Protein AF-A0A820AG54-F1 (afdb_monomer_lite)

Secondary structure (DSSP, 8-state):
---HHHHHHHHHHHHHHTTSS-TT------STT-EEEEETTEEEEEEEEE-SSHHHHHHHHHHSTT-SEEEEETTTTEEEEE-

InterPro domains:
  IPR003609 PAN/Apple domain [PF00024] (48-83)
  IPR003609 PAN/Apple domain [PS50948] (38-83)

Organism: NCBI:txid433720

Foldseek 3Di:
DPDPVVVVVVVVVVVVVVVVPPVPPPPVDDDPQWDWDDDPHDIWTKHKDADQDDVRLVVVLVVDPQFPDWDADNVRSIIIGTD

Sequence (83 aa):
MASAKVCLWLLFMIITQSIAQDIRSMEMTLMTDYRFQCANTTCLPFISIITSDIRSCQVACLAESQCIAATFHRSTSDCELFD

pLDDT: mean 74.99, std 20.75, range [39.66, 97.19]

Radius of gyration: 22.28 Å; chains: 1; bounding box: 22×74×30 Å

Structure (mmCIF, N/CA/C/O backbone):
data_AF-A0A820AG54-F1
#
_entry.id   AF-A0A820AG54-F1
#
loop_
_atom_site.group_PDB
_atom_site.id
_atom_site.type_symbol
_atom_site.label_atom_id
_atom_site.label_alt_id
_atom_site.label_comp_id
_atom_site.label_asym_id
_atom_site.label_entity_id
_atom_site.label_seq_id
_atom_site.pdbx_PDB_ins_code
_atom_site.Cartn_x
_atom_site.Cartn_y
_atom_site.Cartn_z
_atom_site.occupancy
_atom_site.B_iso_or_equiv
_atom_site.auth_seq_id
_atom_site.auth_comp_id
_atom_site.auth_asym_id
_atom_site.auth_atom_id
_atom_site.pdbx_PDB_model_num
ATOM 1 N N . MET A 1 1 ? -5.844 61.074 9.990 1.00 44.88 1 MET A N 1
ATOM 2 C CA . MET A 1 1 ? -4.740 60.604 10.857 1.00 44.88 1 MET A CA 1
ATOM 3 C C . MET A 1 1 ? -5.124 59.241 11.421 1.00 44.88 1 MET A C 1
ATOM 5 O O . MET A 1 1 ? -5.765 59.170 12.459 1.00 44.88 1 MET A O 1
ATOM 9 N N . ALA A 1 2 ? -4.838 58.164 10.682 1.00 42.53 2 ALA A N 1
ATOM 10 C CA . ALA A 1 2 ? -5.070 56.797 11.146 1.00 42.53 2 ALA A CA 1
ATOM 11 C C . ALA A 1 2 ? -3.902 56.399 12.057 1.00 42.53 2 ALA A C 1
ATOM 13 O O . ALA A 1 2 ? -2.741 56.450 11.660 1.00 42.53 2 ALA A O 1
ATOM 14 N N . SER A 1 3 ? -4.224 56.124 13.317 1.00 48.56 3 SER A N 1
ATOM 15 C CA . SER A 1 3 ? -3.264 55.912 14.396 1.00 48.56 3 SER A CA 1
ATOM 16 C C . SER A 1 3 ? -2.488 54.610 14.182 1.00 48.56 3 SER A C 1
ATOM 18 O O . SER A 1 3 ? -3.088 53.538 14.129 1.00 48.56 3 SER A O 1
ATOM 20 N N . ALA A 1 4 ? -1.154 54.698 14.113 1.00 53.78 4 ALA A N 1
ATOM 21 C CA . ALA A 1 4 ? -0.221 53.572 13.952 1.00 53.78 4 ALA A CA 1
ATOM 22 C C . ALA A 1 4 ? -0.426 52.434 14.976 1.00 53.78 4 ALA A C 1
ATOM 24 O O . ALA A 1 4 ? -0.032 51.294 14.738 1.00 53.78 4 ALA A O 1
ATOM 25 N N . LYS A 1 5 ? -1.106 52.723 16.094 1.00 53.75 5 LYS A N 1
ATOM 26 C CA . LYS A 1 5 ? -1.529 51.730 17.085 1.00 53.75 5 LYS A CA 1
ATOM 27 C C . LYS A 1 5 ? -2.479 50.677 16.507 1.00 53.75 5 LYS A C 1
ATOM 29 O O . LYS A 1 5 ? -2.334 49.514 16.853 1.00 53.75 5 LYS A O 1
ATOM 34 N N . VAL A 1 6 ? -3.403 51.039 15.614 1.00 54.97 6 VAL A N 1
ATOM 35 C CA . VAL A 1 6 ? -4.415 50.101 15.084 1.00 54.97 6 VAL A CA 1
ATOM 36 C C . VAL A 1 6 ? -3.780 49.041 14.172 1.00 54.97 6 VAL A C 1
ATOM 38 O O . VAL A 1 6 ? -4.152 47.873 14.243 1.00 54.97 6 VAL A O 1
ATOM 41 N N . CYS A 1 7 ? -2.757 49.407 13.391 1.00 52.59 7 CYS A N 1
ATOM 42 C CA . CYS A 1 7 ? -2.018 48.450 12.559 1.00 52.59 7 CYS A CA 1
ATOM 43 C C . CYS A 1 7 ? -1.190 47.452 13.381 1.00 52.59 7 CYS A C 1
ATOM 45 O O . CYS A 1 7 ? -1.070 46.294 12.990 1.00 52.59 7 CYS A O 1
ATOM 47 N N . LEU A 1 8 ? -0.641 47.872 14.526 1.00 55.06 8 LEU A N 1
ATOM 48 C CA . LEU A 1 8 ? 0.167 46.988 15.370 1.00 55.06 8 LEU A CA 1
ATOM 49 C C . LEU A 1 8 ? -0.686 45.897 16.042 1.00 55.06 8 LEU A C 1
ATOM 51 O O . LEU A 1 8 ? -0.246 44.757 16.163 1.00 55.06 8 LEU A O 1
ATOM 55 N N . TRP A 1 9 ? -1.927 46.227 16.419 1.00 56.56 9 TRP A N 1
ATOM 56 C CA . TRP A 1 9 ? -2.884 45.264 16.978 1.00 56.56 9 TRP A CA 1
ATOM 57 C C . TRP A 1 9 ? -3.330 44.212 15.957 1.00 56.56 9 TRP A C 1
ATOM 59 O O . TRP A 1 9 ? -3.446 43.038 16.303 1.00 56.56 9 TRP A O 1
ATOM 69 N N . LEU A 1 10 ? -3.523 44.607 14.694 1.00 54.78 10 LEU A N 1
ATOM 70 C CA . LEU A 1 10 ? -3.862 43.671 13.617 1.00 54.78 10 LEU A CA 1
ATOM 71 C C . LEU A 1 10 ? -2.714 42.695 13.329 1.00 54.78 10 LEU A C 1
ATOM 73 O O . LEU A 1 10 ? -2.961 41.506 13.160 1.00 54.78 10 LEU A O 1
ATOM 77 N N . LEU A 1 11 ? -1.460 43.160 13.361 1.00 55.59 11 LEU A N 1
ATOM 78 C CA . LEU A 1 11 ? -0.290 42.283 13.233 1.00 55.59 11 LEU A CA 1
ATOM 79 C C . LEU A 1 11 ? -0.188 41.282 14.393 1.00 55.59 11 LEU A C 1
ATOM 81 O O . LEU A 1 11 ? 0.094 40.111 14.157 1.00 55.59 11 LEU A O 1
ATOM 85 N N . PHE A 1 12 ? -0.484 41.699 15.627 1.00 56.12 12 PHE A N 1
ATOM 86 C CA . PHE A 1 12 ? -0.462 40.794 16.783 1.00 56.12 12 PHE A CA 1
ATOM 87 C C . PHE A 1 12 ? -1.545 39.705 16.706 1.00 56.12 12 PHE A C 1
ATOM 89 O O . PHE A 1 12 ? -1.294 38.568 17.098 1.00 56.12 12 PHE A O 1
ATOM 96 N N . MET A 1 13 ? -2.723 40.017 16.148 1.00 56.34 13 MET A N 1
ATOM 97 C CA . MET A 1 13 ? -3.776 39.018 15.917 1.00 56.34 13 MET A CA 1
ATOM 98 C C . MET A 1 13 ? -3.465 38.040 14.777 1.00 56.34 13 MET A C 1
ATOM 100 O O . MET A 1 13 ? -3.950 36.913 14.808 1.00 56.34 13 MET A O 1
ATOM 104 N N . ILE A 1 14 ? -2.659 38.431 13.785 1.00 54.56 14 ILE A N 1
ATOM 105 C CA . ILE A 1 14 ? -2.245 37.520 12.705 1.00 54.56 14 ILE A CA 1
ATOM 106 C C . ILE A 1 14 ? -1.214 36.501 13.220 1.00 54.56 14 ILE A C 1
ATOM 108 O O . ILE A 1 14 ? -1.245 35.345 12.813 1.00 54.56 14 ILE A O 1
ATOM 112 N N . ILE A 1 15 ? -0.345 36.885 14.164 1.00 53.88 15 ILE A N 1
ATOM 113 C CA . ILE A 1 15 ? 0.700 35.989 14.695 1.00 53.88 15 ILE A CA 1
ATOM 114 C C . ILE A 1 15 ? 0.119 34.918 15.638 1.00 53.88 15 ILE A C 1
ATOM 116 O O . ILE A 1 15 ? 0.646 33.809 15.702 1.00 53.88 15 ILE A O 1
ATOM 120 N N . THR A 1 16 ? -0.979 35.196 16.351 1.00 51.69 16 THR A N 1
ATOM 121 C CA . THR A 1 16 ? -1.587 34.212 17.269 1.00 51.69 16 THR A CA 1
ATOM 122 C C . THR A 1 16 ? -2.401 33.129 16.564 1.00 51.69 16 THR A C 1
ATOM 124 O O . THR A 1 16 ? -2.567 32.044 17.120 1.00 51.69 16 THR A O 1
ATOM 127 N N . GLN A 1 17 ? -2.878 33.367 15.338 1.00 50.88 17 GLN A N 1
ATOM 128 C CA . GLN A 1 17 ? -3.617 32.353 14.572 1.00 50.88 17 GLN A CA 1
ATOM 129 C C . GLN A 1 17 ? -2.706 31.258 13.995 1.00 50.88 17 GLN A C 1
ATOM 131 O O . GLN A 1 17 ? -3.178 30.155 13.725 1.00 50.88 17 GLN A O 1
ATOM 136 N N . SER A 1 18 ? -1.399 31.511 13.888 1.00 48.50 18 SER A N 1
ATOM 137 C CA . SER A 1 18 ? -0.415 30.553 13.367 1.00 48.50 18 SER A CA 1
ATOM 138 C C . SER A 1 18 ? -0.216 29.315 14.249 1.00 48.50 18 SER A C 1
ATOM 140 O O . SER A 1 18 ? 0.352 28.332 13.792 1.00 48.50 18 SER A O 1
ATOM 142 N N . ILE A 1 19 ? -0.671 29.340 15.507 1.00 52.81 19 ILE A N 1
ATOM 143 C CA . ILE A 1 19 ? -0.489 28.228 16.459 1.00 52.81 19 ILE A CA 1
ATOM 144 C C . ILE A 1 19 ? -1.713 27.288 16.470 1.00 52.81 19 ILE A C 1
ATOM 146 O O . ILE A 1 19 ? -1.667 26.211 17.055 1.00 52.81 19 ILE A O 1
ATOM 150 N N . ALA A 1 20 ? -2.821 27.664 15.818 1.00 47.38 20 ALA A N 1
ATOM 151 C CA . ALA A 1 20 ? -4.083 26.922 15.896 1.00 47.38 20 ALA A CA 1
ATOM 152 C C . ALA A 1 20 ? -4.339 25.956 14.724 1.00 47.38 20 ALA A C 1
ATOM 154 O O . ALA A 1 20 ? -5.333 25.231 14.756 1.00 47.38 20 ALA A O 1
ATOM 155 N N . GLN A 1 21 ? -3.492 25.928 13.688 1.00 43.22 21 GLN A N 1
ATOM 156 C CA . GLN A 1 21 ? -3.741 25.110 12.489 1.00 43.22 21 GLN A CA 1
ATOM 157 C C . GLN A 1 21 ? -2.775 23.942 12.269 1.00 43.22 21 GLN A C 1
ATOM 159 O O . GLN A 1 21 ? -2.954 23.207 11.302 1.00 43.22 21 GLN A O 1
ATOM 164 N N . ASP A 1 22 ? -1.847 23.682 13.193 1.00 39.66 22 ASP A N 1
ATOM 165 C CA . ASP A 1 22 ? -0.870 22.591 13.049 1.00 39.66 22 ASP A CA 1
ATOM 166 C C . ASP A 1 22 ? -1.157 21.367 13.944 1.00 39.66 22 ASP A C 1
ATOM 168 O O . ASP A 1 22 ? -0.287 20.556 14.225 1.00 39.66 22 ASP A O 1
ATOM 172 N N . ILE A 1 23 ? -2.409 21.165 14.378 1.00 48.00 23 ILE A N 1
ATOM 173 C CA . ILE A 1 23 ? -2.834 19.921 15.061 1.00 48.00 23 ILE A CA 1
ATOM 174 C C . ILE A 1 23 ? -3.392 18.914 14.038 1.00 48.00 23 ILE A C 1
ATOM 176 O O . ILE A 1 23 ? -4.447 18.311 14.225 1.00 48.00 23 ILE A O 1
ATOM 180 N N . ARG A 1 24 ? -2.702 18.754 12.903 1.00 46.34 24 ARG A N 1
ATOM 181 C CA . ARG A 1 24 ? -2.855 17.576 12.025 1.00 46.34 24 ARG A CA 1
ATOM 182 C C . ARG A 1 24 ? -1.597 16.714 11.970 1.00 46.34 24 ARG A C 1
ATOM 184 O O . ARG A 1 24 ? -1.585 15.730 11.243 1.00 46.34 24 ARG A O 1
ATOM 191 N N . SER A 1 25 ? -0.584 17.037 12.770 1.00 43.94 25 SER A N 1
ATOM 192 C CA . SER A 1 25 ? 0.539 16.143 13.031 1.00 43.94 25 SER A CA 1
ATOM 193 C C . SER A 1 25 ? 0.320 15.445 14.373 1.00 43.94 25 SER A C 1
ATOM 195 O O . SER A 1 25 ? 0.975 15.733 15.370 1.00 43.94 25 SER A O 1
ATOM 197 N N . MET A 1 26 ? -0.670 14.547 14.433 1.00 45.56 26 MET A N 1
ATOM 198 C CA . MET A 1 26 ? -0.652 13.506 15.463 1.00 45.56 26 MET A CA 1
ATOM 199 C C . MET A 1 26 ? 0.391 12.477 15.025 1.00 45.56 26 MET A C 1
ATOM 201 O O . MET A 1 26 ? 0.070 11.432 14.466 1.00 45.56 26 MET A O 1
ATOM 205 N N . GLU A 1 27 ? 1.660 12.809 15.257 1.00 46.19 27 GLU A N 1
ATOM 206 C CA . GLU A 1 27 ? 2.727 11.821 15.363 1.00 46.19 27 GLU A CA 1
ATOM 207 C C . GLU A 1 27 ? 2.408 10.972 16.600 1.00 46.19 27 GLU A C 1
ATOM 209 O O . GLU A 1 27 ? 2.780 11.287 17.730 1.00 46.19 27 GLU A O 1
ATOM 214 N N . MET A 1 28 ? 1.612 9.921 16.406 1.00 45.44 28 MET A N 1
ATOM 215 C CA . MET A 1 28 ? 1.392 8.915 17.433 1.00 45.44 28 MET A CA 1
ATOM 216 C C . MET A 1 28 ? 2.575 7.951 17.364 1.00 45.44 28 MET A C 1
ATOM 218 O O . MET A 1 28 ? 2.561 6.940 16.665 1.00 45.44 28 MET A O 1
ATOM 222 N N . THR A 1 29 ? 3.663 8.328 18.032 1.00 47.69 29 THR A N 1
ATOM 223 C CA . THR A 1 29 ? 4.842 7.481 18.169 1.00 47.69 29 THR A CA 1
ATOM 224 C C . THR A 1 29 ? 4.483 6.262 19.022 1.00 47.69 29 THR A C 1
ATOM 226 O O . THR A 1 29 ? 4.134 6.417 20.191 1.00 47.69 29 THR A O 1
ATOM 229 N N . LEU A 1 30 ? 4.622 5.072 18.421 1.00 50.75 30 LEU A N 1
ATOM 230 C CA . LEU A 1 30 ? 5.095 3.799 19.000 1.00 50.75 30 LEU A CA 1
ATOM 231 C C . LEU A 1 30 ? 4.169 2.591 18.738 1.00 50.75 30 LEU A C 1
ATOM 233 O O . LEU A 1 30 ? 3.348 2.234 19.573 1.00 50.75 30 LEU A O 1
ATOM 237 N N . MET A 1 31 ? 4.402 1.906 17.613 1.00 45.06 31 MET A N 1
ATOM 238 C CA . MET A 1 31 ? 4.670 0.455 17.534 1.00 45.06 31 MET A CA 1
ATOM 239 C C . MET A 1 31 ? 5.116 0.127 16.094 1.00 45.06 31 MET A C 1
ATOM 241 O O . MET A 1 31 ? 4.312 -0.203 15.239 1.00 45.06 31 MET A O 1
ATOM 245 N N . THR A 1 32 ? 6.414 0.336 15.838 1.00 55.03 32 THR A N 1
ATOM 246 C CA . THR A 1 32 ? 7.241 -0.216 14.740 1.00 55.03 32 THR A CA 1
ATOM 247 C C . THR A 1 32 ? 6.591 -0.384 13.349 1.00 55.03 32 THR A C 1
ATOM 249 O O . THR A 1 32 ? 5.860 -1.335 13.108 1.00 55.03 32 THR A O 1
ATOM 252 N N . ASP A 1 33 ? 6.979 0.498 12.421 1.00 62.66 33 ASP A N 1
ATOM 253 C CA . ASP A 1 33 ? 6.821 0.433 10.949 1.00 62.66 33 ASP A CA 1
ATOM 254 C C . ASP A 1 33 ? 5.430 0.650 10.322 1.00 62.66 33 ASP A C 1
ATOM 256 O O . ASP A 1 33 ? 5.339 0.898 9.121 1.00 62.66 33 ASP A O 1
ATOM 260 N N . TYR A 1 34 ? 4.347 0.665 11.099 1.00 65.38 34 TYR A N 1
ATOM 261 C CA . TYR A 1 34 ? 3.022 0.958 10.539 1.00 65.38 34 TY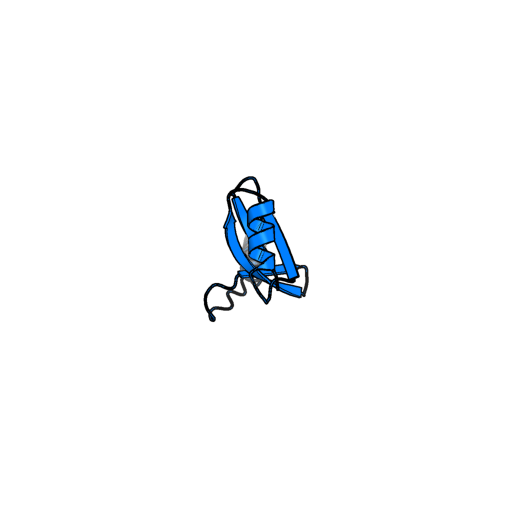R A CA 1
ATOM 262 C C . TYR A 1 34 ? 2.855 2.448 10.213 1.00 65.38 34 TYR A C 1
ATOM 264 O O . TYR A 1 34 ? 2.932 3.316 11.091 1.00 65.38 34 TYR A O 1
ATOM 272 N N . ARG A 1 35 ? 2.608 2.747 8.933 1.00 81.88 35 ARG A N 1
ATOM 273 C CA . ARG A 1 35 ? 2.200 4.073 8.448 1.00 81.88 35 ARG A CA 1
ATOM 274 C C . ARG A 1 35 ? 0.675 4.121 8.392 1.00 81.88 35 ARG A C 1
ATOM 276 O O . ARG A 1 35 ? 0.025 3.087 8.349 1.00 81.88 35 ARG A O 1
ATOM 283 N N . PHE A 1 36 ? 0.083 5.311 8.408 1.00 83.25 36 PHE A N 1
ATOM 284 C CA . PHE A 1 36 ? -1.374 5.459 8.380 1.00 83.25 36 PHE A CA 1
ATOM 285 C C . PHE A 1 36 ? -1.797 6.401 7.264 1.00 83.25 36 PHE A C 1
ATOM 287 O O . PHE A 1 36 ? -1.237 7.492 7.125 1.00 83.25 36 PHE A O 1
ATOM 294 N N . GLN A 1 37 ? -2.803 5.998 6.492 1.00 82.00 37 GLN A N 1
ATOM 295 C CA . GLN A 1 37 ? -3.453 6.867 5.520 1.00 82.00 37 GLN A CA 1
ATOM 296 C C . GLN A 1 37 ? -4.840 7.239 6.035 1.00 82.00 37 GLN A C 1
ATOM 298 O O . GLN A 1 37 ? -5.707 6.386 6.222 1.00 82.00 37 GLN A O 1
ATOM 303 N N . CYS A 1 38 ? -5.042 8.531 6.284 1.00 83.50 38 CYS A N 1
ATOM 304 C CA . CYS A 1 38 ? -6.272 9.044 6.872 1.00 83.50 38 CYS A CA 1
ATOM 305 C C . CYS A 1 38 ? -7.148 9.750 5.835 1.00 83.50 38 CYS A C 1
ATOM 307 O O . CYS A 1 38 ? -6.700 10.669 5.148 1.00 83.50 38 CYS A O 1
ATOM 309 N N . ALA A 1 39 ? -8.423 9.369 5.780 1.00 83.00 39 ALA A N 1
ATOM 310 C CA . ALA A 1 39 ? -9.474 10.069 5.053 1.00 83.00 39 ALA A CA 1
ATOM 311 C C . ALA A 1 39 ? -10.557 10.519 6.047 1.00 83.00 39 ALA A C 1
ATOM 313 O O . ALA A 1 39 ? -11.265 9.704 6.641 1.00 83.00 39 ALA A O 1
ATOM 314 N N . ASN A 1 40 ? -10.688 11.837 6.228 1.00 84.06 40 ASN A N 1
ATOM 315 C CA . ASN A 1 40 ? -11.561 12.479 7.216 1.00 84.06 40 ASN A CA 1
ATOM 316 C C . ASN A 1 40 ? -11.295 12.005 8.657 1.00 84.06 40 ASN A C 1
ATOM 318 O O . ASN A 1 40 ? -10.399 12.528 9.312 1.00 84.06 40 ASN A O 1
ATOM 322 N N . THR A 1 41 ? -12.087 11.050 9.149 1.00 82.62 41 THR A N 1
ATOM 323 C CA . THR A 1 41 ? -12.040 10.513 10.521 1.00 82.62 41 THR A CA 1
ATOM 324 C C . THR A 1 41 ? -11.561 9.064 10.581 1.00 82.62 41 THR A C 1
ATOM 326 O O . THR A 1 41 ? -11.490 8.498 11.668 1.00 82.62 41 THR A O 1
ATOM 329 N N . THR A 1 42 ? -11.268 8.448 9.435 1.00 80.69 42 THR A N 1
ATOM 330 C CA . THR A 1 42 ? -10.835 7.051 9.344 1.00 80.69 42 THR A CA 1
ATOM 331 C C . THR A 1 42 ? -9.376 7.014 8.921 1.00 80.69 42 THR A C 1
ATOM 333 O O . THR A 1 42 ? -9.020 7.629 7.920 1.00 80.69 42 THR A O 1
ATOM 336 N N . CYS A 1 43 ? -8.545 6.295 9.670 1.00 83.50 43 CYS A N 1
ATOM 337 C CA . CYS A 1 43 ? -7.143 6.059 9.349 1.00 83.50 43 CYS A CA 1
ATOM 338 C C . CYS A 1 43 ? -6.932 4.564 9.159 1.00 83.50 43 CYS A C 1
ATOM 340 O O . CYS A 1 43 ? -7.238 3.791 10.064 1.00 83.50 43 CYS A O 1
ATOM 342 N N . LEU A 1 44 ? -6.433 4.181 7.988 1.00 83.94 44 LEU A N 1
ATOM 343 C CA . LEU A 1 44 ? -6.103 2.798 7.673 1.00 83.94 44 LEU A CA 1
ATOM 344 C C . LEU A 1 44 ? -4.594 2.600 7.843 1.00 83.94 44 LEU A C 1
ATOM 346 O O . LEU A 1 44 ? -3.827 3.414 7.309 1.00 83.94 44 LEU A O 1
ATOM 350 N N . PRO A 1 45 ? -4.161 1.587 8.609 1.00 88.94 45 PRO A N 1
ATOM 351 C CA . PRO A 1 45 ? -2.758 1.222 8.676 1.00 88.94 45 PRO A CA 1
ATOM 352 C C . PRO A 1 45 ? -2.298 0.684 7.321 1.00 88.94 45 PRO A C 1
ATOM 354 O O . PRO A 1 45 ? -3.043 0.016 6.604 1.00 88.94 45 PRO A O 1
ATOM 357 N N . PHE A 1 46 ? -1.053 0.979 6.973 1.00 90.62 46 PHE A N 1
ATOM 358 C CA . PHE A 1 46 ? -0.407 0.425 5.802 1.00 90.62 46 PHE A CA 1
ATOM 359 C C . PHE A 1 46 ? 1.088 0.215 6.018 1.00 90.62 46 PHE A C 1
ATOM 361 O O . PHE A 1 46 ? 1.740 0.915 6.801 1.00 90.62 46 PHE A O 1
ATOM 368 N N . ILE A 1 47 ? 1.631 -0.737 5.269 1.00 91.06 47 ILE A N 1
ATOM 369 C CA . ILE A 1 47 ? 3.066 -0.999 5.155 1.00 91.06 47 ILE A CA 1
ATOM 370 C C . ILE A 1 47 ? 3.499 -0.604 3.746 1.00 91.06 47 ILE A C 1
ATOM 372 O O . ILE A 1 47 ? 2.785 -0.854 2.778 1.00 91.06 47 ILE A O 1
ATOM 376 N N . SER A 1 48 ? 4.667 0.022 3.617 1.00 92.06 48 SER A N 1
ATOM 377 C CA . SER A 1 48 ? 5.222 0.425 2.323 1.00 92.06 48 SER A CA 1
ATOM 378 C C . SER A 1 48 ? 6.423 -0.444 1.980 1.00 92.06 48 SER A C 1
ATOM 380 O O . SER A 1 48 ? 7.403 -0.464 2.721 1.00 92.06 48 SER A O 1
ATOM 382 N N . ILE A 1 49 ? 6.379 -1.116 0.833 1.00 93.38 49 ILE A N 1
ATOM 383 C CA . ILE A 1 49 ? 7.493 -1.910 0.302 1.00 93.38 49 ILE A CA 1
ATOM 384 C C . ILE A 1 49 ? 7.866 -1.439 -1.105 1.00 93.38 49 ILE A C 1
ATOM 386 O O . ILE A 1 49 ? 7.048 -0.860 -1.816 1.00 93.38 49 ILE A O 1
ATOM 390 N N . ILE A 1 50 ? 9.093 -1.725 -1.538 1.00 95.81 50 ILE A N 1
ATOM 391 C CA . ILE A 1 50 ? 9.529 -1.445 -2.910 1.00 95.81 50 ILE A CA 1
ATOM 392 C C . ILE A 1 50 ? 9.297 -2.680 -3.776 1.00 95.81 50 ILE A C 1
ATOM 394 O O . ILE A 1 50 ? 9.787 -3.767 -3.466 1.00 95.81 50 ILE A O 1
ATOM 398 N N . THR A 1 51 ? 8.582 -2.511 -4.886 1.00 95.88 51 THR A N 1
ATOM 399 C CA . THR A 1 51 ? 8.332 -3.584 -5.862 1.00 95.88 51 THR A CA 1
ATOM 400 C C . THR A 1 51 ? 8.524 -3.072 -7.281 1.00 95.88 51 THR A C 1
ATOM 402 O O . THR A 1 51 ? 8.238 -1.920 -7.581 1.00 95.88 51 THR A O 1
ATOM 405 N N . SER A 1 52 ? 9.009 -3.919 -8.187 1.00 94.38 52 SER A N 1
ATOM 406 C CA . SER A 1 52 ? 9.305 -3.515 -9.570 1.00 94.38 52 SER A CA 1
ATOM 407 C C . SER A 1 52 ? 8.066 -3.187 -10.404 1.00 94.38 52 SER A C 1
ATOM 409 O O . SER A 1 52 ? 8.158 -2.482 -11.408 1.00 94.38 52 SER A O 1
ATOM 411 N N . ASP A 1 53 ? 6.915 -3.749 -10.042 1.00 94.69 53 ASP A N 1
ATOM 412 C CA . ASP A 1 53 ? 5.710 -3.719 -10.855 1.00 94.69 53 ASP A CA 1
ATOM 413 C C . ASP A 1 53 ? 4.458 -4.066 -10.038 1.00 94.69 53 ASP A C 1
ATOM 415 O O . ASP A 1 53 ? 4.512 -4.634 -8.945 1.00 94.69 53 ASP A O 1
ATOM 419 N N . ILE A 1 54 ? 3.300 -3.777 -10.633 1.00 95.38 54 ILE A N 1
ATOM 420 C CA . ILE A 1 54 ? 1.994 -3.975 -10.002 1.00 95.38 54 ILE A CA 1
ATOM 421 C C . ILE A 1 54 ? 1.700 -5.440 -9.653 1.00 95.38 54 ILE A C 1
ATOM 423 O O . ILE A 1 54 ? 1.025 -5.693 -8.658 1.00 95.38 54 ILE A O 1
ATOM 427 N N . ARG A 1 55 ? 2.194 -6.412 -10.434 1.00 97.19 55 ARG A N 1
ATOM 428 C CA . ARG A 1 55 ? 1.948 -7.832 -10.148 1.00 97.19 55 ARG A CA 1
ATOM 429 C C . ARG A 1 55 ? 2.741 -8.252 -8.916 1.00 97.19 55 ARG A C 1
ATOM 431 O O . ARG A 1 55 ? 2.188 -8.932 -8.059 1.00 97.19 55 ARG A O 1
ATOM 438 N N . SER A 1 56 ? 3.992 -7.816 -8.805 1.00 96.62 56 SER A N 1
ATOM 439 C CA . SER A 1 56 ? 4.816 -8.056 -7.616 1.00 96.62 56 SER A CA 1
ATOM 440 C C . SER A 1 56 ? 4.183 -7.454 -6.352 1.00 96.62 56 SER A C 1
ATOM 442 O O . SER A 1 56 ? 4.118 -8.128 -5.327 1.00 96.62 56 SER A O 1
ATOM 444 N N . CYS A 1 57 ? 3.619 -6.245 -6.448 1.00 96.31 57 CYS A N 1
ATOM 445 C CA . CYS A 1 57 ? 2.863 -5.614 -5.359 1.00 96.31 57 CYS A CA 1
ATOM 446 C C . CYS A 1 57 ? 1.616 -6.424 -4.948 1.00 96.31 57 CYS A C 1
ATOM 448 O O . CYS A 1 57 ? 1.392 -6.684 -3.768 1.00 96.31 57 CYS A O 1
ATOM 450 N N . GLN A 1 58 ? 0.834 -6.902 -5.923 1.00 95.75 58 GLN A N 1
ATOM 451 C CA . GLN A 1 58 ? -0.332 -7.755 -5.657 1.00 95.75 58 GLN A CA 1
ATOM 452 C C . GLN A 1 58 ? 0.053 -9.076 -4.986 1.00 95.75 58 GLN A C 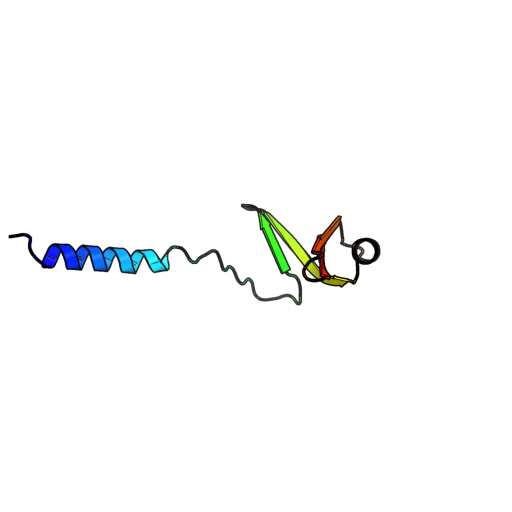1
ATOM 454 O O . GLN A 1 58 ? -0.619 -9.507 -4.054 1.00 95.75 58 GLN A O 1
ATOM 459 N N . VAL A 1 59 ? 1.132 -9.717 -5.443 1.00 97.12 59 VAL A N 1
ATOM 460 C CA . VAL A 1 59 ? 1.625 -10.967 -4.846 1.00 97.12 59 VAL A CA 1
ATOM 461 C C . VAL A 1 59 ? 2.077 -10.744 -3.404 1.00 97.12 59 VAL A C 1
ATOM 463 O O . VAL A 1 59 ? 1.778 -11.581 -2.558 1.00 97.12 59 VAL A O 1
ATOM 466 N N . ALA A 1 60 ? 2.736 -9.620 -3.110 1.00 95.38 60 ALA A N 1
ATOM 467 C CA . ALA A 1 60 ? 3.115 -9.272 -1.744 1.00 95.38 60 ALA A CA 1
ATOM 468 C C . ALA A 1 60 ? 1.886 -9.107 -0.835 1.00 95.38 60 ALA A C 1
ATOM 470 O O . ALA A 1 60 ? 1.855 -9.693 0.240 1.00 95.38 60 ALA A O 1
ATOM 471 N N . CYS A 1 61 ? 0.837 -8.418 -1.300 1.00 95.44 61 CYS A N 1
ATOM 472 C CA . CYS A 1 61 ? -0.423 -8.319 -0.557 1.00 95.44 61 CYS A CA 1
ATOM 473 C C . CYS A 1 61 ? -1.050 -9.696 -0.299 1.00 95.44 61 CYS A C 1
ATOM 475 O O . CYS A 1 61 ? -1.432 -10.003 0.818 1.00 95.44 61 CYS A O 1
ATOM 477 N N . LEU A 1 62 ? -1.096 -10.572 -1.308 1.00 95.62 62 LEU A N 1
ATOM 478 C CA . LEU A 1 62 ? -1.647 -11.925 -1.149 1.00 95.62 62 LEU A CA 1
ATOM 479 C C . LEU A 1 62 ? -0.835 -12.809 -0.188 1.00 95.62 62 LEU A C 1
ATOM 481 O O . LEU A 1 62 ? -1.373 -13.783 0.337 1.00 95.62 62 LEU A O 1
ATOM 485 N N . ALA A 1 63 ? 0.453 -12.515 0.000 1.00 95.06 63 ALA A N 1
ATOM 486 C CA . ALA A 1 63 ? 1.313 -13.213 0.950 1.00 95.06 63 ALA A CA 1
ATOM 487 C C . ALA A 1 63 ? 1.151 -12.687 2.387 1.00 95.06 63 ALA A C 1
ATOM 489 O O . ALA A 1 63 ? 1.390 -13.434 3.338 1.00 95.06 63 ALA A O 1
ATOM 490 N N . GLU A 1 64 ? 0.722 -11.435 2.549 1.00 91.56 64 GLU A N 1
ATOM 491 C CA . GLU A 1 64 ? 0.481 -10.810 3.844 1.00 91.56 64 GLU A CA 1
ATOM 492 C C . GLU A 1 64 ? -0.926 -11.122 4.356 1.00 91.56 64 GLU A C 1
ATOM 494 O O . GLU A 1 64 ? -1.933 -10.693 3.801 1.00 91.56 64 GLU A O 1
ATOM 499 N N . SER A 1 65 ? -1.002 -11.853 5.470 1.00 90.50 65 SER A N 1
ATOM 500 C CA . SER A 1 65 ? -2.274 -12.337 6.037 1.00 90.50 65 SER A CA 1
ATOM 501 C C . SER A 1 65 ? -3.291 -11.245 6.393 1.00 90.50 65 SER A C 1
ATOM 503 O O . SER A 1 65 ? -4.478 -11.540 6.503 1.00 90.50 65 SER A O 1
ATOM 505 N N . GLN A 1 66 ? -2.81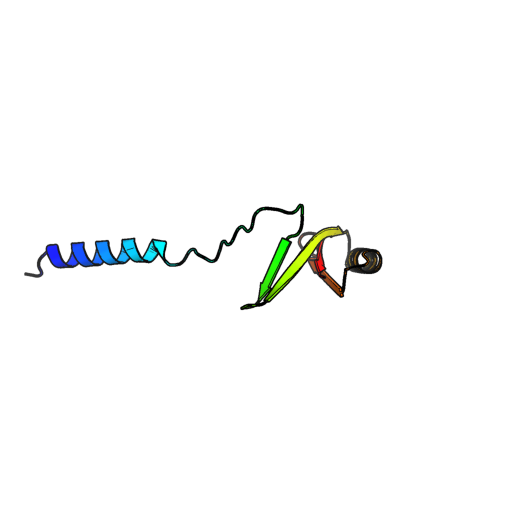7 -10.015 6.589 1.00 90.62 66 GLN A N 1
ATOM 506 C CA . GLN A 1 66 ? -3.601 -8.863 7.036 1.00 90.62 66 GLN A CA 1
ATOM 507 C C . GLN A 1 66 ? -3.927 -7.921 5.866 1.00 90.62 66 GLN A C 1
ATOM 509 O O . GLN A 1 66 ? -4.661 -6.967 6.034 1.00 90.62 66 GLN A O 1
ATOM 514 N N . CYS A 1 67 ? -3.399 -8.164 4.661 1.00 92.88 67 CYS A N 1
ATOM 515 C CA . CYS A 1 67 ? -3.593 -7.235 3.553 1.00 92.88 67 CYS A CA 1
ATOM 516 C C . CYS A 1 67 ? -4.990 -7.387 2.924 1.00 92.88 67 CYS A C 1
ATOM 518 O O . CYS A 1 67 ? -5.307 -8.418 2.323 1.00 92.88 67 CYS A O 1
ATOM 520 N N . ILE A 1 68 ? -5.814 -6.340 3.006 1.00 93.38 68 ILE A N 1
ATOM 521 C CA . ILE A 1 68 ? -7.133 -6.252 2.357 1.00 93.38 68 ILE A CA 1
ATOM 522 C C . ILE A 1 68 ? -7.077 -5.533 1.005 1.00 93.38 68 ILE A C 1
ATOM 524 O O . ILE A 1 68 ? -7.937 -5.747 0.145 1.0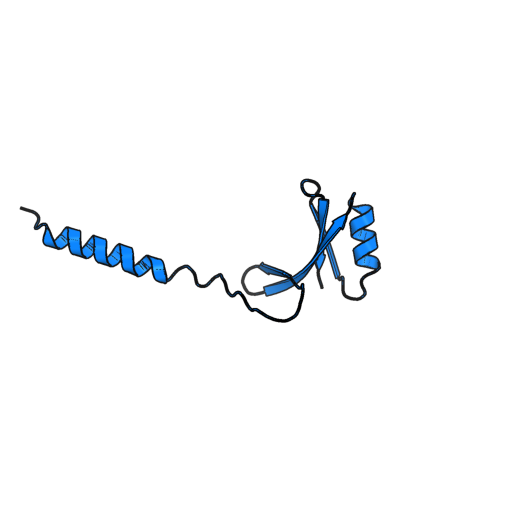0 93.38 68 ILE A O 1
ATOM 528 N N . ALA A 1 69 ? -6.084 -4.662 0.812 1.00 93.31 69 ALA A N 1
ATOM 529 C CA . ALA A 1 69 ? -5.927 -3.858 -0.392 1.00 93.31 69 ALA A CA 1
ATOM 530 C C . ALA A 1 69 ? -4.466 -3.450 -0.601 1.00 93.31 69 ALA A C 1
ATOM 532 O O . ALA A 1 69 ? -3.694 -3.350 0.345 1.00 93.31 69 ALA A O 1
ATOM 533 N N . ALA A 1 70 ? -4.096 -3.159 -1.849 1.00 94.19 70 ALA A N 1
ATOM 534 C CA . ALA A 1 70 ? -2.771 -2.649 -2.170 1.00 94.19 70 ALA A CA 1
ATOM 535 C C . ALA A 1 70 ? -2.808 -1.562 -3.248 1.00 94.19 70 ALA A C 1
ATOM 537 O O . ALA A 1 70 ? -3.577 -1.657 -4.211 1.00 94.19 70 ALA A O 1
ATOM 538 N N . THR A 1 71 ? -1.926 -0.572 -3.118 1.00 94.88 71 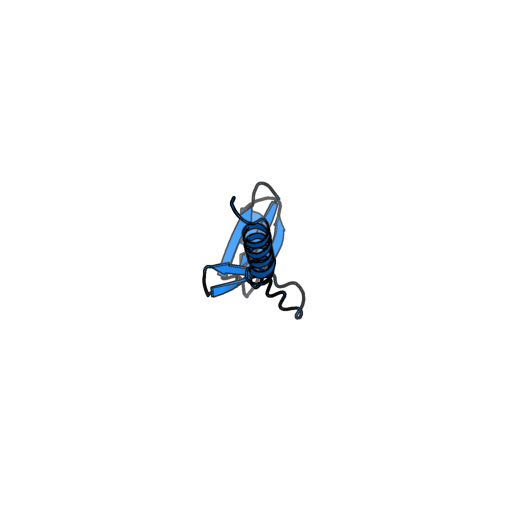THR A N 1
ATOM 539 C CA . THR A 1 71 ? -1.745 0.524 -4.080 1.00 94.88 71 THR A CA 1
ATOM 540 C C . THR A 1 71 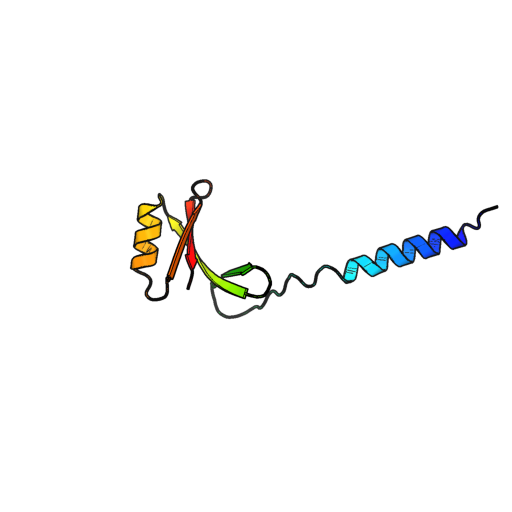? -0.313 0.520 -4.606 1.00 94.88 71 THR A C 1
ATOM 542 O O . THR A 1 71 ? 0.632 0.527 -3.828 1.00 94.88 71 THR A O 1
ATOM 545 N N . PHE A 1 72 ? -0.138 0.535 -5.934 1.00 96.19 72 PHE A N 1
ATOM 546 C CA . PHE A 1 72 ? 1.184 0.595 -6.570 1.00 96.19 72 PHE A CA 1
ATOM 547 C C . PHE A 1 72 ? 1.446 1.948 -7.241 1.00 96.19 72 PHE A C 1
ATOM 549 O O . PHE A 1 72 ? 0.791 2.315 -8.226 1.00 96.19 72 PHE A O 1
ATOM 556 N N . HIS A 1 73 ? 2.470 2.651 -6.766 1.00 95.12 73 HIS A N 1
ATOM 557 C CA . HIS A 1 73 ? 2.938 3.927 -7.293 1.00 95.12 73 HIS A CA 1
ATOM 558 C C . HIS A 1 73 ? 4.061 3.712 -8.310 1.00 95.12 73 HIS A C 1
ATOM 560 O O . HIS A 1 73 ? 5.242 3.666 -7.974 1.00 95.12 73 HIS A O 1
ATOM 566 N N . ARG A 1 74 ? 3.709 3.650 -9.601 1.00 93.75 74 ARG A N 1
ATOM 567 C CA . ARG A 1 74 ? 4.681 3.400 -10.690 1.00 93.75 74 ARG A CA 1
ATOM 568 C C . ARG A 1 74 ? 5.853 4.386 -10.734 1.00 93.75 74 ARG A C 1
ATOM 570 O O . ARG A 1 74 ? 6.911 4.034 -11.236 1.00 93.75 74 ARG A O 1
ATOM 577 N N . SER A 1 75 ? 5.656 5.620 -10.272 1.00 94.75 75 SER A N 1
ATOM 578 C CA . SER A 1 75 ? 6.679 6.672 -10.290 1.00 94.75 75 SER A CA 1
ATOM 579 C C . SER A 1 75 ? 7.806 6.437 -9.288 1.00 94.75 75 SER A C 1
ATOM 581 O O . SER A 1 75 ? 8.940 6.811 -9.566 1.00 94.75 75 SER A O 1
ATOM 583 N N . THR A 1 76 ? 7.496 5.844 -8.136 1.00 94.31 76 THR A N 1
ATOM 584 C CA . THR A 1 76 ? 8.453 5.616 -7.040 1.00 94.31 76 THR A CA 1
ATOM 585 C C . THR A 1 76 ? 8.754 4.140 -6.822 1.00 94.31 76 THR A C 1
ATOM 587 O O . THR A 1 76 ? 9.708 3.815 -6.129 1.00 94.31 76 THR A O 1
ATOM 590 N N . SER A 1 77 ? 7.999 3.248 -7.473 1.00 94.00 77 SER A N 1
ATOM 591 C CA . SER A 1 77 ? 8.012 1.802 -7.222 1.00 94.00 77 SER A CA 1
ATOM 592 C C . SER A 1 77 ? 7.528 1.423 -5.814 1.00 94.00 77 SER A C 1
ATOM 594 O O . SER A 1 77 ? 7.736 0.290 -5.378 1.00 94.00 77 SER A O 1
ATOM 596 N N . ASP A 1 78 ? 6.847 2.345 -5.123 1.00 95.38 78 ASP A N 1
ATOM 597 C CA . ASP A 1 78 ? 6.242 2.077 -3.820 1.00 95.38 78 ASP A CA 1
ATOM 598 C C . ASP A 1 78 ? 4.972 1.242 -3.978 1.00 95.38 78 ASP A C 1
ATOM 600 O O . ASP A 1 78 ? 4.126 1.494 -4.842 1.00 95.38 78 ASP A O 1
ATOM 604 N N . CYS A 1 79 ? 4.842 0.249 -3.113 1.00 95.12 79 CYS A N 1
ATOM 605 C CA . CYS A 1 79 ? 3.666 -0.578 -2.948 1.00 95.12 79 CYS A CA 1
ATOM 606 C C . CYS A 1 79 ? 3.188 -0.445 -1.505 1.00 95.12 79 CYS A C 1
ATOM 608 O O . CYS A 1 79 ? 3.881 -0.852 -0.573 1.00 95.12 79 CYS A O 1
ATOM 610 N N . GLU A 1 80 ? 2.013 0.145 -1.338 1.00 94.62 80 GLU A N 1
ATOM 611 C CA . GLU A 1 80 ? 1.359 0.331 -0.049 1.00 94.62 80 GLU A CA 1
ATOM 612 C C . GLU A 1 80 ? 0.373 -0.821 0.161 1.00 94.62 80 GLU A C 1
ATOM 614 O O . GLU A 1 80 ? -0.513 -1.026 -0.670 1.00 94.62 80 GLU A O 1
ATOM 619 N N . LEU A 1 81 ? 0.551 -1.585 1.236 1.00 94.06 81 LEU A N 1
ATOM 620 C CA . LEU A 1 81 ? -0.274 -2.726 1.634 1.00 94.06 81 LEU A CA 1
ATOM 621 C C . LEU A 1 81 ? -1.140 -2.313 2.824 1.00 94.06 81 LEU A C 1
ATOM 623 O O . LEU A 1 81 ? -0.587 -1.972 3.866 1.00 94.06 81 LEU A O 1
ATOM 627 N N . PHE A 1 82 ? -2.460 -2.332 2.669 1.00 92.31 82 PHE A N 1
ATOM 628 C CA . PHE A 1 82 ? -3.435 -1.876 3.665 1.00 92.31 82 PHE A CA 1
ATOM 629 C C . PHE A 1 82 ? -4.117 -3.059 4.351 1.00 92.31 82 PHE A C 1
ATOM 631 O O . PHE A 1 82 ? -4.455 -4.025 3.664 1.00 92.31 82 PHE A O 1
ATOM 638 N N . ASP A 1 83 ? -4.371 -2.925 5.653 1.00 87.88 83 ASP A N 1
ATOM 639 C CA . ASP A 1 83 ? -5.223 -3.800 6.488 1.00 87.88 83 ASP A CA 1
ATOM 640 C C . ASP A 1 83 ? -6.556 -3.107 6.829 1.00 87.88 83 ASP A C 1
ATOM 642 O O . ASP A 1 83 ? -6.555 -1.861 7.005 1.00 87.88 83 ASP A O 1
#